Protein AF-A0A2I1FTM8-F1 (afdb_monomer)

Radius of gyration: 18.82 Å; Cα contacts (8 Å, |Δi|>4): 47; chains: 1; bounding box: 40×28×58 Å

Organism: NCBI:txid588596

Sequence (111 aa):
MKTSFINLIINLISKLKNGTNNAPRRQNAWILYRRDKSMNKEFEGLTTAIVSLKIREMWEKETWEVKELFSALSRLAEKRHIEQYGKNYRYQPVHMKKSKPNQQNKRNKRK

Secondary structure (DSSP, 8-state):
--HHHHHHHHHTT----TT--SPPPPPPHHHHHHHHHHTSGGGTT--HHHHHHHHHHHHHHS-HHHHHHHHHHHHHHHHHHHHHH-TT----------PPPPGGGGGGG--

Mean predicted aligned error: 10.74 Å

pLDDT: mean 78.74, std 20.1, range [35.22, 98.44]

InterPro domains:
  IPR036910 High mobility group box domain superfamily [G3DSA:1.10.30.10] (19-98)
  IPR036910 High mobility group box domain superfamily [SSF47095] (13-86)

Solvent-accessible surface area (backbone atoms only — not comparable to full-atom values): 7077 Å² total; per-residue (Å²): 142,73,65,66,64,57,50,51,58,51,59,67,69,66,66,60,63,90,90,48,100,62,82,75,77,75,52,48,31,68,60,53,48,48,54,60,60,60,70,40,73,91,45,63,94,54,52,72,67,59,49,51,52,54,50,50,58,49,60,71,72,48,55,69,67,59,54,48,52,32,43,53,50,19,56,51,42,41,53,53,46,32,73,74,63,38,85,83,62,73,92,78,83,82,80,74,79,81,74,77,78,71,72,72,73,66,63,75,75,78,114

Nearest PDB structures (foldseek):
  4y60-assembly1_C  TM=8.531E-01  e=1.952E-02  Mus musculus
  6yov-assembly1_L  TM=8.593E-01  e=3.773E-02  Homo sapiens
  2rtu-assembly1_A  TM=6.470E-01  e=6.469E-02  Homo sapiens
  2ly4-assembly1_A  TM=6.567E-01  e=2.418E-01  Homo sapiens
  1v63-assembly1_A  TM=6.053E-01  e=1.081E+00  Mus musculus

Foldseek 3Di:
DPPVVLVVLLVVQADDPPPDPATDDQDALLNSQLVVQCPDPVNPPPDPVVSSVVSVVVVVVDDPVSSVVSRVVSVVSVVVCCVVVNPPDDDDDDDDDDDDPDCVVVVVVPD

Structure (mmCIF, N/CA/C/O backbone):
data_AF-A0A2I1FTM8-F1
#
_entry.id   AF-A0A2I1FTM8-F1
#
loop_
_atom_site.group_PDB
_atom_site.id
_atom_site.type_symbol
_atom_site.label_atom_id
_atom_site.label_alt_id
_atom_site.label_comp_id
_atom_site.label_asym_id
_atom_site.label_entity_id
_atom_site.label_seq_id
_atom_site.pdbx_PDB_ins_code
_atom_site.Cartn_x
_atom_site.Cartn_y
_atom_site.Cartn_z
_atom_site.occupancy
_atom_site.B_iso_or_equiv
_atom_site.auth_seq_id
_atom_site.auth_comp_id
_atom_site.auth_asym_id
_atom_site.auth_atom_id
_atom_site.pdbx_PDB_model_num
ATOM 1 N N . MET A 1 1 ? -16.893 8.648 -21.402 1.00 40.50 1 MET A N 1
ATOM 2 C CA . MET A 1 1 ? -16.535 9.125 -20.042 1.00 40.50 1 MET A CA 1
ATOM 3 C C . MET A 1 1 ? -15.951 8.026 -19.126 1.00 40.50 1 MET A C 1
ATOM 5 O O . MET A 1 1 ? -16.252 8.013 -17.944 1.00 40.50 1 MET A O 1
ATOM 9 N N . LYS A 1 2 ? -15.099 7.101 -19.612 1.00 37.97 2 LYS A N 1
ATOM 10 C CA . LYS A 1 2 ? -14.506 6.023 -18.771 1.00 37.97 2 LYS A CA 1
ATOM 11 C C . LYS A 1 2 ? -12.973 6.085 -18.652 1.00 37.97 2 LYS A C 1
ATOM 13 O O . LYS A 1 2 ? -12.389 5.449 -17.785 1.00 37.97 2 LYS A O 1
ATOM 18 N N . THR A 1 3 ? -12.318 6.889 -19.484 1.00 35.22 3 THR A N 1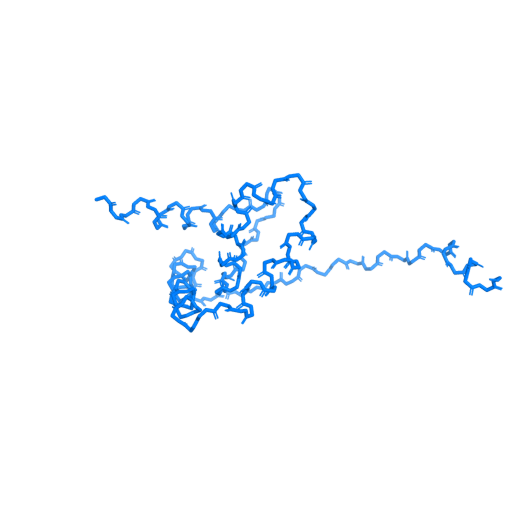
ATOM 19 C CA . THR A 1 3 ? -10.854 7.022 -19.555 1.00 35.22 3 THR A CA 1
ATOM 20 C C . THR A 1 3 ? -10.268 7.960 -18.495 1.00 35.22 3 THR A C 1
ATOM 22 O O . THR A 1 3 ? -9.128 7.769 -18.078 1.00 35.22 3 THR A O 1
ATOM 25 N N . SER A 1 4 ? -11.040 8.928 -17.992 1.00 46.78 4 SER A N 1
ATOM 26 C CA . SER A 1 4 ? -10.533 9.960 -17.073 1.00 46.78 4 SER A CA 1
ATOM 27 C C . SER A 1 4 ? -10.246 9.461 -15.649 1.00 46.78 4 SER A C 1
ATOM 29 O O . SER A 1 4 ? -9.298 9.936 -15.034 1.00 46.78 4 SER A O 1
ATOM 31 N N . PHE A 1 5 ? -10.990 8.476 -15.130 1.00 46.16 5 PHE A N 1
ATOM 32 C CA . PHE A 1 5 ? -10.789 7.958 -13.763 1.00 46.16 5 PHE A CA 1
ATOM 33 C C . PHE A 1 5 ? -9.567 7.030 -13.664 1.00 46.16 5 PHE A C 1
ATOM 35 O O . PHE A 1 5 ? -8.762 7.139 -12.742 1.00 46.16 5 PHE A O 1
ATOM 42 N N . ILE A 1 6 ? -9.361 6.179 -14.675 1.00 48.81 6 ILE A N 1
ATOM 43 C CA . ILE A 1 6 ? -8.172 5.321 -14.776 1.00 48.81 6 ILE A CA 1
ATOM 44 C C . ILE A 1 6 ? -6.917 6.191 -14.954 1.00 48.81 6 ILE A C 1
ATOM 46 O O . ILE A 1 6 ? -5.920 5.969 -14.274 1.00 48.81 6 ILE A O 1
ATOM 50 N N . ASN A 1 7 ? -6.977 7.235 -15.791 1.00 40.69 7 ASN A N 1
ATOM 51 C CA . ASN A 1 7 ? -5.865 8.176 -15.964 1.00 40.69 7 ASN A CA 1
ATOM 52 C C . ASN A 1 7 ? -5.571 9.006 -14.701 1.00 40.69 7 ASN A C 1
ATOM 54 O O . ASN A 1 7 ? -4.411 9.333 -14.459 1.00 40.69 7 ASN A O 1
ATOM 58 N N . LEU A 1 8 ? -6.574 9.306 -13.867 1.00 49.22 8 LEU A N 1
ATOM 59 C CA . LEU A 1 8 ? -6.385 9.967 -12.569 1.00 49.22 8 LEU A CA 1
ATOM 60 C C . LEU A 1 8 ? -5.647 9.056 -11.575 1.00 49.22 8 LEU A C 1
ATOM 62 O O . LEU A 1 8 ? -4.670 9.482 -10.959 1.00 49.22 8 LEU A O 1
ATOM 66 N N . ILE A 1 9 ? -6.054 7.784 -11.477 1.00 53.09 9 ILE A N 1
ATOM 67 C CA . ILE A 1 9 ? -5.361 6.775 -10.660 1.00 53.09 9 ILE A CA 1
ATOM 68 C C . ILE A 1 9 ? -3.924 6.571 -11.168 1.00 53.09 9 ILE A C 1
ATOM 70 O O . ILE A 1 9 ? -2.998 6.543 -10.360 1.00 53.09 9 ILE A O 1
ATOM 74 N N . ILE A 1 10 ? -3.714 6.512 -12.490 1.00 51.75 10 ILE A N 1
ATOM 75 C CA . ILE A 1 10 ? -2.394 6.347 -13.125 1.00 51.75 10 ILE A CA 1
ATOM 76 C C . ILE A 1 10 ? -1.480 7.563 -12.895 1.00 51.75 10 ILE A C 1
ATOM 78 O O . ILE A 1 10 ? -0.326 7.385 -12.512 1.00 51.75 10 ILE A O 1
ATOM 82 N N . ASN A 1 11 ? -1.970 8.798 -13.046 1.00 49.75 11 ASN A N 1
ATOM 83 C CA . ASN A 1 11 ? -1.169 10.009 -12.804 1.00 49.75 11 ASN A CA 1
ATOM 84 C C . ASN A 1 11 ? -0.777 10.198 -11.326 1.00 49.75 11 ASN A C 1
ATOM 86 O O . ASN A 1 11 ? 0.215 10.856 -11.016 1.00 49.75 11 ASN A O 1
ATOM 90 N N . LEU A 1 12 ? -1.507 9.582 -10.395 1.00 51.50 12 LEU A N 1
ATOM 91 C CA . LEU A 1 12 ? -1.135 9.516 -8.979 1.00 51.50 12 LEU A CA 1
ATOM 92 C C . LEU A 1 12 ? -0.061 8.451 -8.680 1.00 51.50 12 LEU A C 1
ATOM 94 O O . LEU A 1 12 ? 0.516 8.451 -7.592 1.00 51.50 12 LEU A O 1
ATOM 98 N N . ILE A 1 13 ? 0.212 7.513 -9.593 1.00 53.16 13 ILE A N 1
ATOM 99 C CA . ILE A 1 13 ? 1.249 6.471 -9.435 1.00 53.16 13 ILE A CA 1
ATOM 100 C C . ILE A 1 13 ? 2.647 7.018 -9.776 1.00 53.16 13 ILE A C 1
ATOM 102 O O . ILE A 1 13 ? 3.639 6.537 -9.229 1.00 53.16 13 ILE A O 1
ATOM 106 N N . SER A 1 14 ? 2.727 8.045 -10.625 1.00 49.94 14 SER A N 1
ATOM 107 C CA . SER A 1 14 ? 3.962 8.528 -11.256 1.00 49.94 14 SER A CA 1
ATOM 108 C C . SER A 1 14 ? 4.614 9.750 -10.599 1.00 49.94 14 SER A C 1
ATOM 110 O O . SER A 1 14 ? 5.723 10.113 -10.994 1.00 49.94 14 SER A O 1
ATOM 112 N N . LYS A 1 15 ? 3.991 10.395 -9.598 1.00 51.88 15 LYS A N 1
ATOM 113 C CA . LYS A 1 15 ? 4.623 11.545 -8.927 1.00 51.88 15 LYS A CA 1
ATOM 114 C C . LYS A 1 15 ? 5.847 11.090 -8.128 1.00 51.88 15 LYS A C 1
ATOM 116 O O . LYS A 1 15 ? 5.730 10.529 -7.037 1.00 51.88 15 LYS A O 1
ATOM 121 N N . LEU A 1 16 ? 7.022 11.365 -8.696 1.00 49.72 16 LEU A N 1
ATOM 122 C CA . LEU A 1 16 ? 8.309 11.397 -8.012 1.00 49.72 16 LEU A CA 1
ATOM 123 C C . LEU A 1 16 ? 8.119 12.126 -6.678 1.00 49.72 16 LEU A C 1
ATOM 125 O O . LEU A 1 16 ? 7.643 13.261 -6.643 1.00 49.72 16 LEU A O 1
ATOM 129 N N . LYS A 1 17 ? 8.456 11.469 -5.566 1.00 47.72 17 LYS A N 1
ATOM 130 C CA . LYS A 1 17 ? 8.553 12.156 -4.278 1.00 47.72 17 LYS A CA 1
ATOM 131 C C . LYS A 1 17 ? 9.643 13.218 -4.448 1.00 47.72 17 LYS A C 1
ATOM 133 O O . LYS A 1 17 ? 10.769 12.860 -4.791 1.00 47.72 17 LYS A O 1
ATOM 138 N N . ASN A 1 18 ? 9.282 14.489 -4.268 1.00 42.84 18 ASN A N 1
ATOM 139 C CA . ASN A 1 18 ? 10.163 15.650 -4.405 1.00 42.84 18 ASN A CA 1
ATOM 140 C C . ASN A 1 18 ? 11.571 15.339 -3.857 1.00 42.84 18 ASN A C 1
ATOM 142 O O . ASN A 1 18 ? 11.728 15.137 -2.654 1.00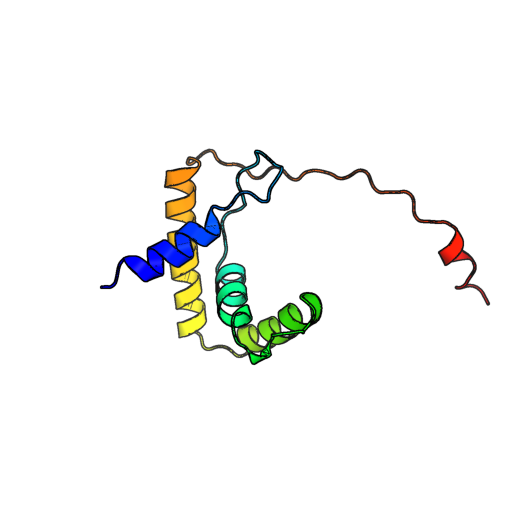 42.84 18 ASN A O 1
ATOM 146 N N . GLY A 1 19 ? 12.570 15.258 -4.746 1.00 48.81 19 GLY A N 1
ATOM 147 C CA . GLY A 1 19 ? 13.989 15.178 -4.378 1.00 48.81 19 GLY A CA 1
ATOM 148 C C . GLY A 1 19 ? 14.738 13.875 -4.684 1.00 48.81 19 GLY A C 1
ATOM 149 O O . GLY A 1 19 ? 15.947 13.844 -4.479 1.00 48.81 19 GLY A O 1
ATOM 150 N N . THR A 1 20 ? 14.102 12.814 -5.198 1.00 54.97 20 THR A N 1
ATOM 151 C CA . THR A 1 20 ? 14.841 11.622 -5.670 1.00 54.97 20 THR A CA 1
ATOM 152 C C . THR A 1 20 ? 14.532 11.319 -7.132 1.00 54.97 20 THR A C 1
ATOM 154 O O . THR A 1 20 ? 13.394 10.984 -7.447 1.00 54.97 20 THR A O 1
ATOM 157 N N . ASN A 1 21 ? 15.547 11.329 -8.003 1.00 63.28 21 ASN A N 1
ATOM 158 C CA . ASN A 1 21 ? 15.450 10.938 -9.424 1.00 63.28 21 ASN A CA 1
ATOM 159 C C . ASN A 1 21 ? 15.142 9.437 -9.642 1.00 63.28 21 ASN A C 1
ATOM 161 O O . ASN A 1 21 ? 15.232 8.932 -10.758 1.00 63.28 21 ASN A O 1
ATOM 165 N N . ASN A 1 22 ? 14.784 8.703 -8.585 1.00 71.81 22 ASN A N 1
ATOM 166 C CA . ASN A 1 22 ? 14.532 7.271 -8.639 1.00 71.81 22 ASN A CA 1
ATOM 167 C C . ASN A 1 22 ? 13.061 6.997 -8.943 1.00 71.81 22 ASN A C 1
ATOM 169 O O . ASN A 1 22 ? 12.165 7.427 -8.213 1.00 71.81 22 ASN A O 1
ATOM 173 N N . ALA A 1 23 ? 12.824 6.211 -9.991 1.00 79.75 23 ALA A N 1
ATOM 174 C CA . ALA A 1 23 ? 11.490 5.767 -10.357 1.00 79.75 23 ALA A CA 1
ATOM 175 C C . ALA A 1 23 ? 10.838 4.935 -9.225 1.00 79.75 23 ALA A C 1
ATOM 177 O O . ALA A 1 23 ? 11.475 4.025 -8.668 1.00 79.75 23 ALA A O 1
ATOM 178 N N . PRO A 1 24 ? 9.567 5.218 -8.874 1.00 83.19 24 PRO A N 1
ATOM 179 C CA . PRO A 1 24 ? 8.862 4.530 -7.800 1.00 83.19 24 PRO A CA 1
ATOM 180 C C . PRO A 1 24 ? 8.659 3.043 -8.114 1.00 83.19 24 PRO A C 1
ATOM 182 O O . PRO A 1 24 ? 8.678 2.613 -9.270 1.00 83.19 24 PRO A O 1
ATOM 185 N N . ARG A 1 25 ? 8.434 2.246 -7.061 1.00 88.38 25 ARG A N 1
ATOM 186 C CA . ARG A 1 25 ? 8.104 0.821 -7.203 1.00 88.38 25 ARG A CA 1
ATOM 187 C C . ARG A 1 25 ? 6.747 0.645 -7.888 1.00 88.38 25 ARG A C 1
ATOM 189 O O . ARG A 1 25 ? 5.819 1.425 -7.649 1.00 88.38 25 ARG A O 1
ATOM 196 N N . ARG A 1 26 ? 6.610 -0.457 -8.632 1.00 89.62 26 ARG A N 1
ATOM 197 C CA . ARG A 1 26 ? 5.313 -0.976 -9.094 1.00 89.62 26 ARG A CA 1
ATOM 198 C C . ARG A 1 26 ? 4.349 -1.098 -7.911 1.00 89.62 26 ARG A C 1
ATOM 200 O O . ARG A 1 26 ? 4.749 -1.511 -6.821 1.00 89.62 26 ARG A O 1
ATOM 207 N N . GLN A 1 27 ? 3.098 -0.701 -8.119 1.00 90.00 27 GLN A N 1
ATOM 208 C CA . GLN A 1 27 ? 2.070 -0.728 -7.080 1.00 90.00 27 GLN A CA 1
ATOM 209 C C . GLN A 1 27 ? 1.348 -2.078 -7.125 1.00 90.00 27 GLN A C 1
ATOM 211 O O . GLN A 1 27 ? 0.821 -2.457 -8.167 1.00 90.00 27 GLN A O 1
ATOM 216 N N . ASN A 1 28 ? 1.326 -2.799 -6.003 1.00 95.50 28 ASN A N 1
ATOM 217 C CA . ASN A 1 28 ? 0.559 -4.039 -5.880 1.00 95.50 28 ASN A CA 1
ATOM 218 C C . ASN A 1 28 ? -0.907 -3.755 -5.492 1.00 95.50 28 ASN A C 1
ATOM 220 O O . ASN A 1 28 ? -1.266 -2.620 -5.169 1.00 95.50 28 ASN A O 1
ATOM 224 N N . ALA A 1 29 ? -1.739 -4.800 -5.492 1.00 96.25 29 ALA A N 1
ATOM 225 C CA . ALA A 1 29 ? -3.172 -4.708 -5.198 1.00 96.25 29 ALA A CA 1
ATOM 226 C C . ALA A 1 29 ? -3.469 -4.025 -3.853 1.00 96.25 29 ALA A C 1
ATOM 228 O O . ALA A 1 29 ? -4.277 -3.102 -3.789 1.00 96.25 29 ALA A O 1
ATOM 229 N N . TRP A 1 30 ? -2.754 -4.417 -2.794 1.00 97.00 30 TRP A N 1
ATOM 230 C CA . TRP A 1 30 ? -2.928 -3.852 -1.455 1.00 97.00 30 TRP A CA 1
ATOM 231 C C . TRP A 1 30 ? -2.639 -2.347 -1.404 1.00 97.00 30 TRP A C 1
ATOM 233 O O . TRP A 1 30 ? -3.392 -1.591 -0.796 1.00 97.00 30 TRP A O 1
ATOM 243 N N . ILE A 1 31 ? -1.568 -1.882 -2.052 1.00 94.56 31 ILE A N 1
ATOM 244 C CA . ILE A 1 31 ? -1.233 -0.453 -2.064 1.00 94.56 31 ILE A CA 1
ATOM 245 C C . ILE A 1 31 ? -2.300 0.360 -2.805 1.00 94.56 31 ILE A C 1
ATOM 247 O O . ILE A 1 31 ? -2.638 1.460 -2.361 1.00 94.56 31 ILE A O 1
ATOM 251 N N . LEU A 1 32 ? -2.846 -0.183 -3.897 1.00 93.81 32 LEU A N 1
ATOM 252 C CA . LEU A 1 32 ? -3.943 0.443 -4.634 1.00 93.81 32 LEU A CA 1
ATOM 253 C C . LEU A 1 32 ? -5.215 0.513 -3.778 1.00 93.81 32 LEU A C 1
ATOM 255 O O . LEU A 1 32 ? -5.781 1.594 -3.634 1.00 93.81 32 LEU A O 1
ATOM 259 N N . TYR A 1 33 ? -5.594 -0.595 -3.138 1.00 95.19 33 TYR A N 1
ATOM 260 C CA . TYR A 1 33 ? -6.733 -0.656 -2.221 1.00 95.19 33 TYR A CA 1
ATOM 261 C C . TYR A 1 33 ? -6.583 0.324 -1.057 1.00 95.19 33 TYR A C 1
ATOM 263 O O . TYR A 1 33 ? -7.479 1.114 -0.774 1.00 95.19 33 TYR A O 1
ATOM 271 N N . ARG A 1 34 ? -5.418 0.338 -0.401 1.00 95.25 34 ARG A N 1
ATOM 272 C CA . ARG A 1 34 ? -5.169 1.241 0.724 1.00 95.25 34 ARG A CA 1
ATOM 273 C C . ARG A 1 34 ? -5.277 2.699 0.313 1.00 95.25 34 ARG A C 1
ATOM 275 O O . ARG A 1 34 ? -5.810 3.491 1.082 1.00 95.25 34 ARG A O 1
ATOM 282 N N . ARG A 1 35 ? -4.759 3.057 -0.865 1.00 90.56 35 ARG A N 1
ATOM 283 C CA . ARG A 1 35 ? -4.861 4.423 -1.384 1.00 90.56 35 ARG A CA 1
ATOM 284 C C . ARG A 1 35 ? -6.322 4.809 -1.594 1.00 90.56 35 ARG A C 1
ATOM 286 O O . ARG A 1 35 ? -6.705 5.858 -1.094 1.00 90.56 35 ARG A O 1
ATOM 293 N N . ASP A 1 36 ? -7.100 3.953 -2.2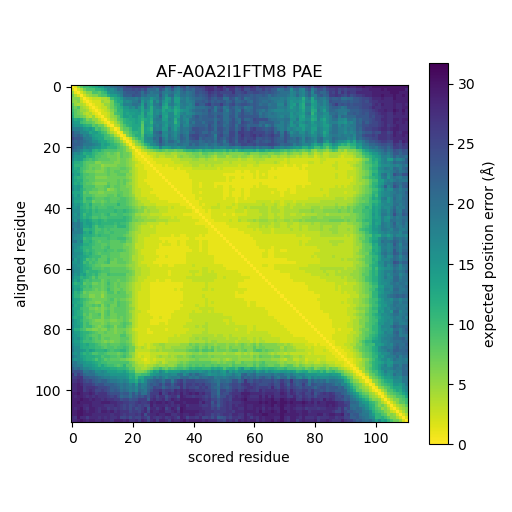53 1.00 92.88 36 ASP A N 1
ATOM 294 C CA . ASP A 1 36 ? -8.537 4.142 -2.481 1.00 92.88 36 ASP A CA 1
ATOM 295 C C . ASP A 1 36 ? -9.295 4.355 -1.161 1.00 92.88 36 ASP A C 1
ATOM 297 O O . ASP A 1 36 ? -9.884 5.413 -0.945 1.00 92.88 36 ASP A O 1
ATOM 301 N N . LYS A 1 37 ? -9.170 3.418 -0.213 1.00 92.12 37 LYS A N 1
ATOM 302 C CA . LYS A 1 37 ? -9.876 3.497 1.075 1.00 92.12 37 LYS A CA 1
ATOM 303 C C . LYS A 1 37 ? -9.440 4.677 1.936 1.00 92.12 37 LYS A C 1
ATOM 305 O O . LYS A 1 37 ? -10.278 5.295 2.579 1.00 92.12 37 LYS A O 1
ATOM 310 N N . SER A 1 38 ? -8.155 5.038 1.926 1.00 91.06 38 SER A N 1
ATOM 311 C CA . SER A 1 38 ? -7.650 6.152 2.742 1.00 91.06 38 SER A CA 1
ATOM 312 C C . SER A 1 38 ? -8.175 7.531 2.329 1.00 91.06 38 SER A C 1
ATOM 314 O O . SER A 1 38 ? -7.990 8.479 3.083 1.00 91.06 38 SER A O 1
ATOM 316 N N . MET A 1 39 ? -8.819 7.652 1.161 1.00 88.56 39 MET A N 1
ATOM 317 C CA . MET A 1 39 ? -9.472 8.892 0.722 1.00 88.56 39 MET A CA 1
ATOM 318 C C . MET A 1 39 ? -10.837 9.116 1.389 1.00 88.56 39 MET A C 1
ATOM 320 O O . MET A 1 39 ? -11.425 10.184 1.221 1.00 88.56 39 MET A O 1
ATOM 324 N N . ASN A 1 40 ? -11.364 8.125 2.115 1.00 89.44 40 ASN A N 1
ATOM 325 C CA . ASN A 1 40 ? -12.623 8.270 2.830 1.00 89.44 40 ASN A CA 1
ATOM 326 C C . ASN A 1 40 ? -12.475 9.259 4.003 1.00 89.44 40 ASN A C 1
ATOM 328 O O . ASN A 1 40 ? -11.492 9.219 4.745 1.00 89.44 40 ASN A O 1
ATOM 332 N N . LYS A 1 41 ? -13.485 10.117 4.197 1.00 91.62 41 LYS A N 1
ATOM 333 C CA . LYS A 1 41 ? -13.532 11.132 5.263 1.00 91.62 41 LYS A CA 1
ATOM 334 C C . LYS A 1 41 ? -13.432 10.534 6.668 1.00 91.62 41 LYS A C 1
ATOM 336 O O . LYS A 1 41 ? -12.961 11.201 7.577 1.00 91.62 41 LYS A O 1
ATOM 341 N N . GLU A 1 42 ? -13.805 9.265 6.846 1.00 93.00 42 GLU A N 1
ATOM 342 C CA . GLU A 1 42 ? -13.653 8.547 8.125 1.00 93.00 42 GLU A CA 1
ATOM 343 C C . GLU A 1 42 ? -12.194 8.457 8.623 1.00 93.00 42 GLU A C 1
ATOM 345 O O . GLU A 1 42 ? -11.948 8.194 9.802 1.00 93.00 42 GLU A O 1
ATOM 350 N N . PHE A 1 43 ? -11.223 8.654 7.725 1.00 92.00 43 PHE A N 1
ATOM 351 C CA . PHE A 1 43 ? -9.794 8.625 8.029 1.00 92.00 43 PHE A CA 1
ATOM 352 C C . PHE A 1 43 ? -9.167 10.019 8.148 1.00 92.00 43 PHE A C 1
ATOM 35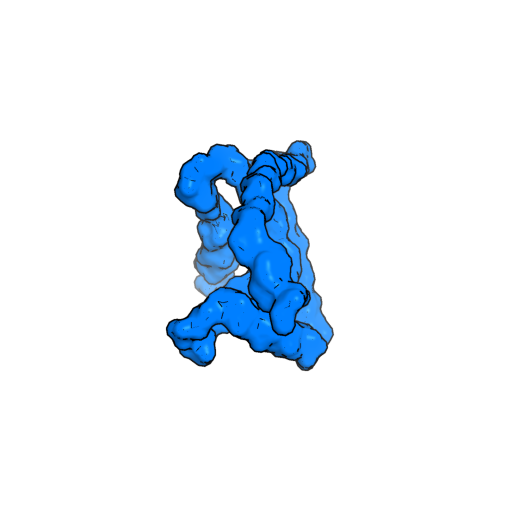4 O O . PHE A 1 43 ? -7.968 10.124 8.421 1.00 92.00 43 PHE A O 1
ATOM 361 N N . GLU A 1 44 ? -9.946 11.084 7.959 1.00 92.38 44 GLU A N 1
ATOM 362 C CA . GLU A 1 44 ? -9.468 12.458 8.072 1.00 92.38 44 GLU A CA 1
ATOM 363 C C . GLU A 1 44 ? -9.021 12.762 9.513 1.00 92.38 44 GLU A C 1
ATOM 365 O O . GLU A 1 44 ? -9.642 12.342 10.487 1.00 92.38 44 GLU A O 1
ATOM 370 N N . GLY A 1 45 ? -7.877 13.434 9.662 1.00 93.56 45 GLY A N 1
ATOM 371 C CA . GLY A 1 45 ? -7.280 13.733 10.970 1.00 93.56 45 GLY A CA 1
ATOM 372 C C . GLY A 1 45 ? -6.624 12.543 11.688 1.00 93.56 45 GLY A C 1
ATOM 373 O O . GLY A 1 45 ? -5.925 12.747 12.681 1.00 93.56 45 GLY A O 1
ATOM 374 N N . LEU A 1 46 ? -6.773 11.308 11.195 1.00 94.75 46 LEU A N 1
ATOM 375 C CA . LEU A 1 46 ? -6.109 10.140 11.775 1.00 94.75 46 LEU A CA 1
ATOM 376 C C . LEU A 1 46 ? -4.656 10.015 11.306 1.00 94.75 46 LEU A C 1
ATOM 378 O O . LEU A 1 46 ? -4.285 10.360 10.183 1.00 94.75 46 LEU A O 1
ATOM 382 N N . THR A 1 47 ? -3.809 9.442 12.164 1.00 95.44 47 THR A N 1
ATOM 383 C CA . THR A 1 47 ? -2.422 9.158 11.787 1.00 95.44 47 THR A CA 1
ATOM 384 C C . THR A 1 47 ? -2.356 8.053 10.734 1.00 95.44 47 THR A C 1
ATOM 386 O O . THR A 1 47 ? -3.129 7.093 10.745 1.00 95.44 47 THR A O 1
ATOM 389 N N . THR A 1 48 ? -1.364 8.128 9.844 1.00 91.00 48 THR A N 1
ATOM 390 C CA . THR A 1 48 ? -1.171 7.137 8.771 1.00 91.00 48 THR A CA 1
ATOM 391 C C . THR A 1 48 ? -0.991 5.709 9.292 1.00 91.00 48 THR A C 1
ATOM 393 O O . THR A 1 48 ? -1.355 4.758 8.594 1.00 91.00 48 THR A O 1
ATOM 396 N N . ALA A 1 49 ? -0.458 5.545 10.507 1.00 94.69 49 ALA A N 1
ATOM 397 C CA . ALA A 1 49 ? -0.332 4.256 11.179 1.00 94.69 49 ALA A CA 1
ATOM 398 C C . ALA A 1 49 ? -1.709 3.664 11.518 1.00 94.69 49 ALA A C 1
ATOM 400 O O . ALA A 1 49 ? -1.996 2.536 11.120 1.00 94.69 49 ALA A O 1
ATOM 401 N N . ILE A 1 50 ? -2.582 4.448 12.161 1.00 96.50 50 ILE A N 1
ATOM 402 C CA . ILE A 1 50 ? -3.944 4.029 12.525 1.00 96.50 50 ILE A CA 1
ATOM 403 C C . ILE A 1 50 ? -4.763 3.720 11.270 1.00 96.50 50 ILE A C 1
ATOM 405 O O . ILE A 1 50 ? -5.398 2.671 11.191 1.00 96.50 50 ILE A O 1
ATOM 409 N N . VAL A 1 51 ? -4.692 4.591 10.259 1.00 95.00 51 VAL A N 1
ATOM 410 C CA . VAL A 1 51 ? -5.368 4.380 8.970 1.00 95.00 51 VAL A CA 1
ATOM 411 C C . VAL A 1 51 ? -4.931 3.058 8.334 1.00 95.00 51 VAL A C 1
ATOM 413 O O . VAL A 1 51 ? -5.759 2.287 7.863 1.00 95.00 51 VAL A O 1
ATOM 416 N N . SER A 1 52 ? -3.631 2.747 8.362 1.00 94.12 52 SER A N 1
ATOM 417 C CA . SER A 1 52 ? -3.119 1.504 7.768 1.00 94.12 52 SER A CA 1
ATOM 418 C C . SER A 1 52 ? -3.589 0.254 8.510 1.00 94.12 52 SER A C 1
ATOM 420 O O . SER A 1 52 ? -3.856 -0.750 7.857 1.00 94.12 52 SER A O 1
ATOM 422 N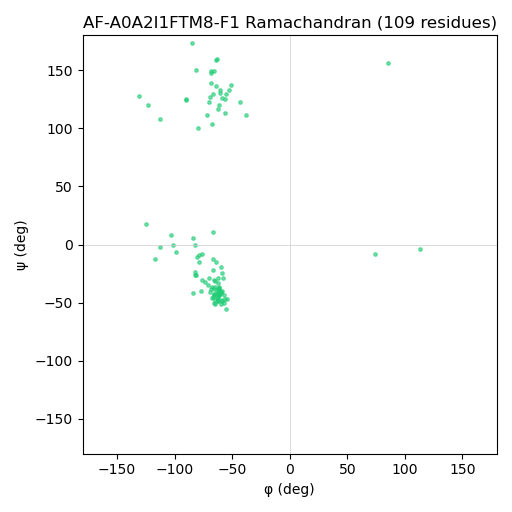 N . LEU A 1 53 ? -3.698 0.314 9.841 1.00 97.75 53 LEU A N 1
ATOM 423 C CA . LEU A 1 53 ? -4.223 -0.788 10.649 1.00 97.75 53 LEU A CA 1
ATOM 424 C C . LEU A 1 53 ? -5.700 -1.044 10.336 1.00 97.75 53 LEU A C 1
ATOM 426 O O . LEU A 1 53 ? -6.051 -2.160 9.967 1.00 97.75 53 LEU A O 1
ATOM 430 N N . LYS A 1 54 ? -6.539 -0.002 10.367 1.00 97.88 54 LYS A N 1
ATOM 431 C CA . LYS A 1 54 ? -7.975 -0.125 10.065 1.00 97.88 54 LYS A CA 1
ATOM 432 C C . LYS A 1 54 ? -8.228 -0.669 8.659 1.00 97.88 54 LYS A C 1
ATOM 434 O O . LYS A 1 54 ? -8.973 -1.624 8.479 1.00 97.88 54 LYS A O 1
ATOM 439 N N . ILE A 1 55 ? -7.557 -0.114 7.649 1.00 97.19 55 ILE A N 1
ATOM 440 C CA . ILE A 1 55 ? -7.728 -0.571 6.263 1.00 97.19 55 ILE A CA 1
ATOM 441 C C . ILE A 1 55 ? -7.237 -2.019 6.091 1.00 97.19 55 ILE A C 1
ATOM 443 O O . ILE A 1 55 ? -7.784 -2.755 5.270 1.00 97.19 55 ILE A O 1
ATOM 447 N N . ARG A 1 56 ? -6.221 -2.454 6.854 1.00 98.06 56 ARG A N 1
ATOM 448 C CA . ARG A 1 56 ? -5.742 -3.846 6.811 1.00 98.06 56 ARG A CA 1
ATOM 449 C C . ARG A 1 56 ? -6.846 -4.798 7.266 1.00 98.06 56 ARG A C 1
ATOM 451 O O . ARG A 1 56 ? -7.102 -5.778 6.576 1.00 98.06 56 ARG A O 1
ATOM 458 N N . GLU A 1 57 ? -7.522 -4.477 8.365 1.00 98.25 57 GLU A N 1
ATOM 459 C CA . GLU A 1 57 ? -8.667 -5.254 8.858 1.00 98.25 57 GLU A CA 1
ATOM 460 C C . GLU A 1 57 ? -9.817 -5.283 7.841 1.00 98.25 57 GLU A C 1
ATOM 462 O O . GLU A 1 57 ? -10.446 -6.323 7.648 1.00 98.25 57 GLU A O 1
ATOM 467 N N . MET A 1 58 ? -10.070 -4.165 7.149 1.00 97.56 58 MET A N 1
ATOM 468 C CA . MET A 1 58 ? -11.064 -4.120 6.070 1.00 97.56 58 MET A CA 1
ATOM 469 C C . MET A 1 58 ? -10.686 -5.062 4.923 1.00 97.56 58 MET A C 1
ATOM 471 O O . MET A 1 58 ? -11.519 -5.839 4.477 1.00 97.56 58 MET A O 1
ATOM 475 N N . TRP A 1 59 ? -9.430 -5.031 4.466 1.00 98.12 59 TRP A N 1
ATOM 476 C CA . TRP A 1 59 ? -8.957 -5.902 3.385 1.00 98.12 59 TRP A CA 1
ATOM 477 C C . TRP A 1 59 ? -9.055 -7.384 3.730 1.00 98.12 59 TRP A C 1
ATOM 479 O O . TRP A 1 59 ? -9.391 -8.192 2.870 1.00 98.12 59 TRP A O 1
ATOM 489 N N . GLU A 1 60 ? -8.790 -7.766 4.978 1.00 98.06 60 GLU A N 1
ATOM 490 C CA . GLU A 1 60 ? -8.933 -9.160 5.407 1.00 98.06 60 GLU A CA 1
ATOM 491 C C . GLU A 1 60 ? -10.384 -9.642 5.259 1.00 98.06 60 GLU A C 1
ATOM 493 O O . GLU A 1 60 ? -10.602 -10.723 4.708 1.00 98.06 60 GLU A O 1
ATOM 498 N N . LYS A 1 61 ? -11.356 -8.801 5.634 1.00 98.38 61 LYS A N 1
ATOM 499 C CA . LYS A 1 61 ? -12.804 -9.082 5.579 1.00 98.38 61 LYS A CA 1
ATOM 500 C C . LYS A 1 61 ? -13.438 -8.896 4.198 1.00 98.38 61 LYS A C 1
ATOM 502 O O . LYS A 1 61 ? -14.588 -9.271 3.999 1.00 98.38 61 LYS A O 1
ATOM 507 N N . GLU A 1 62 ? -12.707 -8.303 3.266 1.00 98.12 62 GLU A N 1
ATOM 508 C CA . GLU A 1 62 ? -13.199 -7.982 1.934 1.00 98.12 62 GLU A CA 1
ATOM 509 C C . GLU A 1 62 ? -13.458 -9.244 1.094 1.00 98.12 62 GLU A C 1
ATOM 511 O O . GLU A 1 62 ? -12.765 -10.265 1.228 1.00 98.12 62 GLU A O 1
ATOM 516 N N . THR A 1 63 ? -14.442 -9.144 0.202 1.00 98.44 63 THR A N 1
ATOM 517 C CA . THR A 1 63 ? -14.855 -10.223 -0.706 1.00 98.44 63 THR A CA 1
ATOM 518 C C . THR A 1 63 ? -13.750 -10.622 -1.690 1.00 98.44 63 THR A C 1
ATOM 520 O O . THR A 1 63 ? -12.805 -9.870 -1.959 1.00 98.44 63 THR A O 1
ATOM 523 N N . TRP A 1 64 ? -13.862 -11.832 -2.242 1.00 97.88 64 TRP A N 1
ATOM 524 C CA . TRP A 1 64 ? -12.944 -12.322 -3.273 1.00 97.88 64 TRP A CA 1
ATOM 525 C C . TRP A 1 64 ? -12.967 -11.417 -4.513 1.00 97.88 64 TRP A C 1
ATOM 527 O O . TRP A 1 64 ? -11.915 -11.077 -5.048 1.00 97.88 64 TRP A O 1
ATOM 537 N N . GLU A 1 65 ? -14.149 -10.970 -4.926 1.00 98.12 65 GLU A N 1
ATOM 538 C CA . GLU A 1 65 ? -14.384 -10.169 -6.124 1.00 98.12 65 GLU A CA 1
ATOM 539 C C . GLU A 1 65 ? -13.652 -8.830 -6.050 1.00 98.12 65 GLU A C 1
ATOM 541 O O . GLU A 1 65 ? -12.998 -8.411 -7.007 1.00 98.12 65 GLU A O 1
ATOM 546 N N . VAL A 1 66 ? -13.707 -8.166 -4.895 1.00 97.19 66 VAL A N 1
ATOM 547 C CA . VAL A 1 66 ? -12.987 -6.907 -4.688 1.00 97.19 66 VAL A CA 1
ATOM 548 C C . VAL A 1 66 ? -11.479 -7.156 -4.646 1.00 97.19 66 VAL A C 1
ATOM 550 O O . VAL A 1 66 ? -10.715 -6.405 -5.258 1.00 97.19 66 VAL A O 1
ATOM 553 N N . LYS A 1 67 ? -11.018 -8.231 -3.997 1.00 97.75 67 LYS A N 1
ATOM 554 C CA . LYS A 1 67 ? -9.594 -8.600 -4.018 1.00 97.75 67 LYS A CA 1
ATOM 555 C C . LYS A 1 67 ? -9.102 -8.866 -5.445 1.00 97.75 67 LYS A C 1
ATOM 557 O O . LYS A 1 67 ? -8.021 -8.388 -5.803 1.00 97.75 67 LYS A O 1
ATOM 562 N N . GLU A 1 68 ? -9.899 -9.536 -6.278 1.00 98.19 68 GLU A N 1
ATOM 563 C CA . GLU A 1 68 ? -9.563 -9.793 -7.682 1.00 98.19 68 GLU A CA 1
ATOM 564 C C . GLU A 1 68 ? -9.628 -8.523 -8.540 1.00 98.19 68 GLU A C 1
ATOM 566 O O . GLU A 1 68 ? -8.767 -8.321 -9.396 1.00 98.19 68 GLU A O 1
ATOM 571 N N . LEU A 1 69 ? -10.548 -7.593 -8.263 1.00 96.12 69 LEU A N 1
ATOM 572 C CA . LEU A 1 69 ? -10.554 -6.273 -8.900 1.00 96.12 69 LEU A CA 1
ATOM 573 C C . LEU A 1 69 ? -9.221 -5.541 -8.676 1.00 96.12 69 LEU A C 1
ATOM 575 O O . LEU A 1 69 ? -8.590 -5.083 -9.631 1.00 96.12 69 LEU A O 1
ATOM 579 N N . PHE A 1 70 ? -8.748 -5.455 -7.431 1.00 95.69 70 PHE A N 1
ATOM 580 C CA . PHE A 1 70 ? -7.472 -4.796 -7.129 1.00 95.69 70 PHE A CA 1
ATOM 581 C C . PHE A 1 70 ? -6.258 -5.592 -7.628 1.00 95.69 70 PHE A C 1
ATOM 583 O O . PHE A 1 70 ? -5.243 -4.993 -7.999 1.00 95.69 70 PHE A O 1
ATOM 590 N N . SER A 1 71 ? -6.365 -6.920 -7.713 1.00 97.19 71 SER A N 1
ATOM 591 C CA . SER A 1 71 ? -5.397 -7.781 -8.404 1.00 97.19 71 SER A CA 1
ATOM 592 C C . SER A 1 71 ? -5.291 -7.406 -9.886 1.00 97.19 71 SER A C 1
ATOM 594 O O . SER A 1 71 ? -4.197 -7.088 -10.362 1.00 97.19 71 SER A O 1
ATOM 596 N N . ALA A 1 72 ? -6.413 -7.306 -10.602 1.00 96.75 72 ALA A N 1
ATOM 597 C CA . ALA A 1 72 ? -6.447 -6.884 -12.001 1.00 96.75 72 ALA A CA 1
ATOM 598 C C . ALA A 1 72 ? -5.898 -5.460 -12.194 1.00 96.75 72 ALA A C 1
ATOM 600 O O . ALA A 1 72 ? -5.096 -5.221 -13.102 1.00 96.75 72 ALA A O 1
ATOM 601 N N . LEU A 1 73 ? -6.239 -4.527 -11.297 1.00 92.38 73 LEU A N 1
ATOM 602 C CA . LEU A 1 73 ? -5.672 -3.176 -11.304 1.00 92.38 73 LEU A CA 1
ATOM 603 C C . LEU A 1 73 ? -4.152 -3.186 -11.095 1.00 92.38 73 LEU A C 1
ATOM 605 O O . LEU A 1 73 ? -3.448 -2.399 -11.725 1.00 92.38 73 LEU A O 1
ATOM 609 N N . SER A 1 74 ? -3.626 -4.092 -10.267 1.00 94.50 74 SER A N 1
ATOM 610 C CA . SER A 1 74 ? -2.179 -4.219 -10.067 1.00 94.50 74 SER A CA 1
ATOM 611 C C . SER A 1 74 ? -1.451 -4.741 -11.309 1.00 94.50 74 SER A C 1
ATOM 613 O O . SER A 1 74 ? -0.400 -4.206 -11.660 1.00 94.50 74 SER A O 1
ATOM 615 N N . ARG A 1 75 ? -2.050 -5.691 -12.045 1.00 95.94 75 ARG A N 1
ATOM 616 C CA . ARG A 1 75 ? -1.539 -6.164 -13.346 1.00 95.94 75 ARG A CA 1
ATOM 617 C C . ARG A 1 75 ? -1.513 -5.024 -14.371 1.00 95.94 75 ARG A C 1
ATOM 619 O O . ARG A 1 75 ? -0.535 -4.854 -15.099 1.00 95.94 75 ARG A O 1
ATOM 626 N N . LEU A 1 76 ? -2.559 -4.192 -14.397 1.00 93.19 76 LEU A N 1
ATOM 627 C CA . LEU A 1 76 ? -2.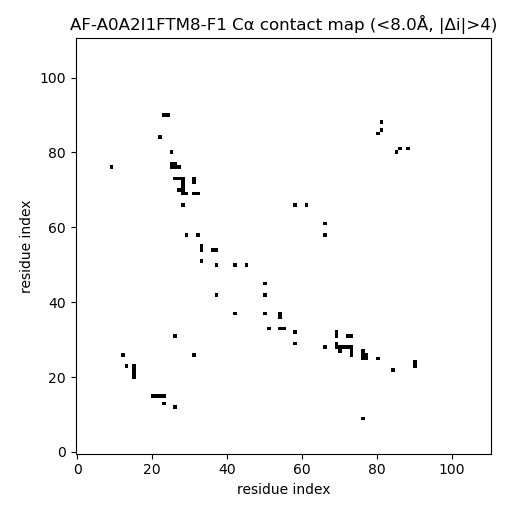613 -3.013 -15.267 1.00 93.19 76 LEU A CA 1
ATOM 628 C C . LEU A 1 76 ? -1.556 -1.968 -14.878 1.00 93.19 76 LEU A C 1
ATOM 630 O O . LEU A 1 76 ? -0.880 -1.421 -15.750 1.00 93.19 76 LEU A O 1
ATOM 634 N N . ALA A 1 77 ? -1.387 -1.712 -13.579 1.00 87.56 77 ALA A N 1
ATOM 635 C CA . ALA A 1 77 ? -0.368 -0.803 -13.066 1.00 87.56 77 ALA A CA 1
ATOM 636 C C . ALA A 1 77 ? 1.051 -1.291 -13.399 1.00 87.56 77 ALA A C 1
ATOM 638 O O . ALA A 1 77 ? 1.907 -0.480 -13.749 1.00 87.56 77 ALA A O 1
ATOM 639 N N . GLU A 1 78 ? 1.303 -2.600 -13.346 1.00 90.56 78 GLU A N 1
ATOM 640 C CA . GLU A 1 78 ? 2.565 -3.195 -13.786 1.00 90.56 78 GLU A CA 1
ATOM 641 C C . GLU A 1 78 ? 2.811 -2.974 -15.279 1.00 90.56 78 GLU A C 1
ATOM 643 O O . GLU A 1 78 ? 3.886 -2.497 -15.645 1.00 90.56 78 GLU A O 1
ATOM 648 N N . LYS A 1 79 ? 1.819 -3.249 -16.135 1.00 91.94 79 LYS A N 1
ATOM 649 C CA . LYS A 1 79 ? 1.941 -3.015 -17.580 1.00 91.94 79 LYS A CA 1
ATOM 650 C C . LYS A 1 79 ? 2.297 -1.555 -17.879 1.00 91.94 79 LYS A C 1
ATOM 652 O O . LYS A 1 79 ? 3.250 -1.294 -18.606 1.00 91.94 79 LYS A O 1
ATOM 657 N N . ARG A 1 80 ? 1.596 -0.609 -17.248 1.00 87.06 80 ARG A N 1
ATOM 658 C CA . ARG A 1 80 ? 1.877 0.833 -17.367 1.00 87.06 80 ARG A CA 1
ATOM 659 C C . ARG A 1 80 ? 3.267 1.210 -16.861 1.00 87.06 80 ARG A C 1
ATOM 661 O O . ARG A 1 80 ? 3.952 2.014 -17.482 1.00 87.06 80 ARG A O 1
ATOM 668 N N . HIS A 1 81 ? 3.701 0.631 -15.745 1.00 88.44 81 HIS A N 1
ATOM 669 C CA . HIS A 1 81 ? 5.037 0.872 -15.198 1.00 88.44 81 HIS A CA 1
ATOM 670 C C . HIS A 1 81 ? 6.134 0.384 -16.152 1.00 88.44 81 HIS A C 1
ATOM 672 O O . HIS A 1 81 ? 7.121 1.085 -16.348 1.00 88.44 81 HIS A O 1
ATOM 678 N N . ILE A 1 82 ? 5.935 -0.770 -16.795 1.00 90.38 82 ILE A N 1
ATOM 679 C CA . ILE A 1 82 ? 6.842 -1.297 -17.824 1.00 90.38 82 ILE A CA 1
ATOM 680 C C . ILE A 1 82 ? 6.858 -0.393 -19.063 1.00 90.38 82 ILE A C 1
ATOM 682 O O . ILE A 1 82 ? 7.939 -0.121 -19.577 1.00 90.38 82 ILE A O 1
ATOM 686 N N . GLU A 1 83 ? 5.700 0.097 -19.520 1.00 89.06 83 GLU A N 1
ATOM 687 C CA . GLU A 1 83 ? 5.606 1.073 -20.621 1.00 89.06 83 GLU A CA 1
ATOM 688 C C . GLU A 1 83 ? 6.385 2.361 -20.300 1.00 89.06 83 GLU A C 1
ATOM 690 O O . GLU A 1 83 ? 7.059 2.907 -21.168 1.00 89.06 83 GLU A O 1
ATOM 695 N N . GLN A 1 84 ? 6.324 2.830 -19.050 1.00 86.06 84 GLN A N 1
ATOM 696 C CA . GLN A 1 84 ? 6.918 4.101 -18.636 1.00 86.06 84 GLN A CA 1
ATOM 697 C C . GLN A 1 84 ? 8.413 4.016 -18.287 1.00 86.06 84 GLN A C 1
ATOM 699 O O . GLN A 1 84 ? 9.170 4.926 -18.616 1.00 86.06 84 GLN A O 1
ATOM 704 N N . TYR A 1 85 ? 8.842 2.967 -17.582 1.00 86.38 85 TYR A N 1
ATOM 705 C CA . TYR A 1 85 ? 10.201 2.843 -17.032 1.00 86.38 85 TYR A CA 1
ATOM 706 C C . TYR A 1 85 ? 11.028 1.726 -17.684 1.00 86.38 85 TYR A C 1
ATOM 708 O O . TYR A 1 85 ? 12.198 1.543 -17.347 1.00 86.38 85 TYR A O 1
ATOM 716 N N . GLY A 1 86 ? 10.433 0.978 -18.614 1.00 88.50 86 GLY A N 1
ATOM 717 C CA . GLY A 1 86 ? 11.068 -0.117 -19.332 1.00 88.50 86 GLY A CA 1
ATOM 718 C C . GLY A 1 86 ? 11.014 -1.460 -18.597 1.00 88.50 86 GLY A C 1
ATOM 719 O O . GLY A 1 86 ? 10.938 -1.557 -17.368 1.00 88.50 86 GLY A O 1
ATOM 720 N N . LYS A 1 87 ? 11.114 -2.544 -19.376 1.00 91.56 87 LYS A N 1
ATOM 721 C CA . LYS A 1 87 ? 11.124 -3.929 -18.867 1.00 91.56 87 LYS A CA 1
ATOM 722 C C . LYS A 1 87 ? 12.316 -4.214 -17.944 1.00 91.56 87 LYS A C 1
ATOM 724 O O . LYS A 1 87 ? 12.193 -5.018 -17.025 1.00 91.56 87 LYS A O 1
ATOM 729 N N . ASN A 1 88 ? 13.427 -3.506 -18.153 1.00 91.38 88 ASN A N 1
ATOM 730 C CA . ASN A 1 88 ? 14.672 -3.660 -17.398 1.00 91.38 88 ASN A CA 1
ATOM 731 C C . ASN A 1 88 ? 14.690 -2.866 -16.079 1.00 91.38 88 ASN A C 1
ATOM 733 O O . ASN A 1 88 ? 15.720 -2.824 -15.406 1.00 91.38 88 ASN A O 1
ATOM 737 N N . TYR A 1 89 ? 13.576 -2.231 -15.690 1.00 89.19 89 TYR A N 1
ATOM 738 C CA . TYR A 1 89 ? 13.475 -1.563 -14.396 1.00 89.19 89 TYR A CA 1
ATOM 739 C C . TYR A 1 89 ? 13.795 -2.526 -13.247 1.00 89.19 89 TYR A C 1
ATOM 741 O O . TYR A 1 89 ? 13.175 -3.584 -13.105 1.00 89.19 89 TYR A O 1
ATOM 749 N N . ARG A 1 90 ? 14.696 -2.101 -12.358 1.00 88.00 90 ARG A N 1
ATOM 750 C CA . ARG A 1 90 ? 15.008 -2.796 -11.110 1.00 88.00 90 ARG A CA 1
ATOM 751 C C . ARG A 1 90 ? 14.978 -1.812 -9.954 1.00 88.00 90 ARG A C 1
ATOM 753 O O . ARG A 1 90 ? 15.654 -0.788 -9.977 1.00 88.00 90 ARG A O 1
ATOM 760 N N . TYR A 1 91 ? 14.216 -2.146 -8.917 1.00 87.62 91 TYR A N 1
ATOM 761 C CA . TYR A 1 91 ? 14.190 -1.346 -7.701 1.00 87.62 91 TYR A CA 1
ATOM 762 C C . TYR A 1 91 ? 15.542 -1.409 -6.974 1.00 87.62 91 TYR A C 1
ATOM 764 O O . TYR A 1 91 ? 16.052 -2.495 -6.697 1.00 87.62 91 TYR A O 1
ATOM 772 N N . GLN A 1 92 ? 16.080 -0.239 -6.624 1.00 84.75 92 GLN A N 1
ATOM 773 C CA . GLN A 1 92 ? 17.323 -0.096 -5.870 1.00 84.75 92 GLN A CA 1
ATOM 774 C C . GLN A 1 92 ? 17.022 0.486 -4.476 1.00 84.75 92 GLN A C 1
ATOM 776 O O . GLN A 1 92 ? 16.651 1.658 -4.365 1.00 84.75 92 GLN A O 1
ATOM 781 N N . PRO A 1 93 ? 17.122 -0.309 -3.394 1.00 82.56 93 PRO A N 1
ATOM 782 C CA . PRO A 1 93 ? 16.919 0.193 -2.041 1.00 82.56 93 PRO A CA 1
ATOM 783 C C . PRO A 1 93 ? 18.068 1.108 -1.615 1.00 82.56 93 PRO A C 1
ATOM 785 O O . PRO A 1 93 ? 19.223 0.685 -1.540 1.00 82.56 93 PRO A O 1
ATOM 788 N N . VAL A 1 94 ? 17.738 2.345 -1.247 1.00 79.69 94 VAL A N 1
ATOM 789 C CA . VAL A 1 94 ? 18.692 3.246 -0.596 1.00 79.69 94 VAL A CA 1
ATOM 790 C C . VAL A 1 94 ? 18.933 2.741 0.826 1.00 79.69 94 VAL A C 1
ATOM 792 O O . VAL A 1 94 ? 18.036 2.772 1.668 1.00 79.69 94 VAL A O 1
ATOM 795 N N . HIS A 1 95 ? 20.142 2.254 1.098 1.00 72.12 95 HIS A N 1
ATOM 796 C CA . HIS A 1 95 ? 20.545 1.854 2.442 1.00 72.12 95 HIS A CA 1
ATOM 797 C C . HIS A 1 95 ? 20.915 3.104 3.238 1.00 72.12 95 HIS A C 1
ATOM 799 O O . HIS A 1 95 ? 22.009 3.648 3.097 1.00 72.12 95 HIS A O 1
ATOM 805 N N . MET A 1 96 ? 20.001 3.580 4.083 1.00 67.50 96 MET A N 1
ATOM 806 C CA . MET A 1 96 ? 20.341 4.628 5.042 1.00 67.50 96 MET A CA 1
ATOM 807 C C . MET A 1 96 ? 21.286 4.040 6.097 1.00 67.50 96 MET A C 1
ATOM 809 O O . MET A 1 96 ? 20.986 3.004 6.697 1.00 67.50 96 MET A O 1
ATOM 813 N N . LYS A 1 97 ? 22.441 4.681 6.323 1.00 72.19 97 LYS A N 1
ATOM 814 C CA . LYS A 1 97 ? 23.361 4.291 7.403 1.00 72.19 97 LYS A CA 1
ATOM 815 C C . LYS A 1 97 ? 22.584 4.329 8.723 1.00 72.19 97 LYS A C 1
ATOM 817 O O . LYS A 1 97 ? 21.980 5.350 9.044 1.00 72.19 97 LYS A O 1
ATOM 822 N N . LYS A 1 98 ? 22.579 3.221 9.476 1.00 64.69 98 LYS A N 1
ATOM 823 C CA . LYS A 1 98 ? 21.912 3.148 10.786 1.00 64.69 98 LYS A CA 1
ATOM 824 C C . LYS A 1 98 ? 22.482 4.251 11.683 1.00 64.69 98 LYS A C 1
ATOM 826 O O . LYS A 1 98 ? 23.657 4.201 12.043 1.00 64.69 98 LYS A O 1
ATOM 831 N N . SER A 1 99 ? 21.667 5.238 12.046 1.00 63.81 99 SER A N 1
ATOM 832 C CA . SER A 1 99 ? 22.010 6.181 13.109 1.00 63.81 99 SER A CA 1
ATOM 833 C C . SER A 1 99 ? 22.232 5.383 14.396 1.00 63.81 99 SER A C 1
ATOM 835 O O . SER A 1 99 ? 21.384 4.567 14.769 1.00 63.81 99 SER A O 1
ATOM 837 N N . LYS A 1 100 ? 23.391 5.564 15.043 1.00 61.84 100 LYS A N 1
ATOM 838 C CA . LYS A 1 100 ? 23.723 4.879 16.302 1.00 61.84 100 LYS A CA 1
ATOM 839 C C . LYS A 1 100 ? 22.582 5.107 17.310 1.00 61.84 100 LYS A C 1
ATOM 841 O O . LYS A 1 100 ? 22.127 6.243 17.437 1.00 61.84 100 LYS A O 1
ATOM 846 N N . PRO A 1 101 ? 22.095 4.066 18.010 1.00 59.75 101 PRO A N 1
ATOM 847 C CA . PRO A 1 101 ? 21.022 4.236 18.980 1.00 59.75 101 PRO A CA 1
ATOM 848 C C . PRO A 1 101 ? 21.467 5.203 20.082 1.00 59.75 101 PRO A C 1
ATOM 850 O O . PRO A 1 101 ? 22.552 5.049 20.646 1.00 59.75 101 PRO A O 1
ATOM 853 N N . ASN A 1 102 ? 20.624 6.195 20.374 1.00 55.62 102 ASN A N 1
ATOM 854 C CA . ASN A 1 102 ? 20.876 7.187 21.411 1.00 55.62 102 ASN A CA 1
ATOM 855 C C . ASN A 1 102 ? 20.966 6.472 22.776 1.00 55.62 102 ASN A C 1
ATOM 857 O O . ASN A 1 102 ? 20.012 5.818 23.207 1.00 55.62 102 ASN A O 1
ATOM 861 N N . GLN A 1 103 ? 22.131 6.524 23.433 1.00 59.62 103 GLN A N 1
ATOM 862 C CA . GLN A 1 103 ? 22.452 5.697 24.609 1.00 59.62 103 GLN A CA 1
ATOM 863 C C . GLN A 1 103 ? 21.561 5.984 25.835 1.00 59.62 103 GLN A C 1
ATOM 86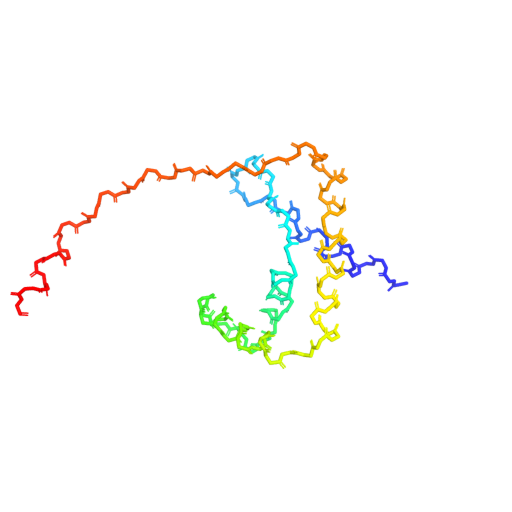5 O O . GLN A 1 103 ? 21.486 5.153 26.742 1.00 59.62 103 GLN A O 1
ATOM 870 N N . GLN A 1 104 ? 20.834 7.106 25.851 1.00 56.19 104 GLN A N 1
ATOM 871 C CA . GLN A 1 104 ? 19.957 7.503 26.958 1.00 56.19 104 GLN A CA 1
ATOM 872 C C . GLN A 1 104 ? 18.797 6.524 27.221 1.00 56.19 104 GLN A C 1
ATOM 874 O O . GLN A 1 104 ? 18.484 6.267 28.381 1.00 56.19 104 GLN A O 1
ATOM 879 N N . ASN A 1 105 ? 18.240 5.859 26.200 1.00 49.16 105 ASN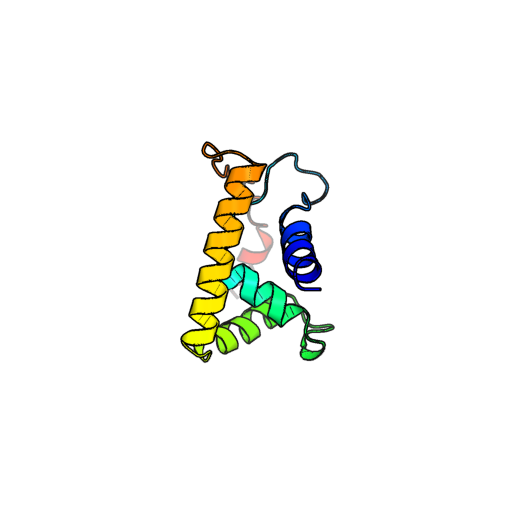 A N 1
ATOM 880 C CA . ASN A 1 105 ? 17.101 4.943 26.394 1.00 49.16 105 ASN A CA 1
ATOM 881 C C . ASN A 1 105 ? 17.466 3.572 27.000 1.00 49.16 105 ASN A C 1
ATOM 883 O O . ASN A 1 105 ? 16.569 2.810 27.356 1.00 49.16 105 ASN A O 1
ATOM 887 N N . LYS A 1 106 ? 18.757 3.231 27.154 1.00 49.56 106 LYS A N 1
ATOM 888 C CA . LYS A 1 106 ? 19.166 1.976 27.821 1.00 49.56 106 LYS A CA 1
ATOM 889 C C . LYS A 1 106 ? 19.190 2.077 29.351 1.00 49.56 106 LYS A C 1
ATOM 891 O O . LYS A 1 106 ? 19.073 1.045 30.006 1.00 49.56 106 LYS A O 1
ATOM 896 N N . ARG A 1 107 ? 19.325 3.280 29.928 1.00 50.81 107 ARG A N 1
ATOM 897 C CA . ARG A 1 107 ? 19.378 3.468 31.394 1.00 50.81 107 ARG A CA 1
ATOM 898 C C . ARG A 1 107 ? 18.008 3.344 32.069 1.00 50.81 107 ARG A C 1
ATOM 900 O O . ARG A 1 107 ? 17.945 2.835 33.180 1.00 50.81 107 ARG A O 1
ATOM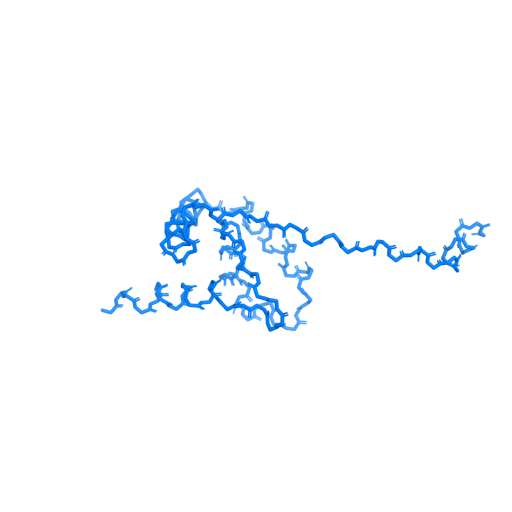 907 N N . ASN A 1 108 ? 16.922 3.696 31.381 1.00 53.66 108 ASN A N 1
ATOM 908 C CA . ASN A 1 108 ? 15.573 3.701 31.967 1.00 53.66 108 ASN A CA 1
ATOM 909 C C . ASN A 1 108 ? 14.884 2.324 31.998 1.00 53.66 108 ASN A C 1
ATOM 911 O O . ASN A 1 108 ? 13.762 2.225 32.471 1.00 53.66 108 ASN A O 1
ATOM 915 N N . LYS A 1 109 ? 15.530 1.260 31.498 1.00 49.75 109 LYS A N 1
ATOM 916 C CA . LYS A 1 109 ? 14.966 -0.104 31.453 1.00 49.75 109 LYS A CA 1
ATOM 917 C C . LYS A 1 109 ? 15.534 -1.045 32.530 1.00 49.75 109 LYS A C 1
ATOM 919 O O . LYS A 1 109 ? 15.318 -2.248 32.456 1.00 49.75 109 LYS A O 1
ATOM 924 N N . ARG A 1 110 ? 16.327 -0.513 33.468 1.00 50.34 110 ARG A N 1
ATOM 925 C CA . ARG A 1 110 ? 17.003 -1.255 34.553 1.00 50.34 110 ARG A CA 1
ATOM 926 C C . ARG A 1 110 ? 16.678 -0.712 35.957 1.00 50.34 110 ARG A C 1
ATOM 928 O O . ARG A 1 110 ? 17.438 -0.976 36.881 1.00 50.34 110 ARG A O 1
ATOM 935 N N . LYS A 1 111 ? 15.612 0.074 36.104 1.00 40.94 111 LYS A N 1
ATOM 936 C CA . LYS A 1 111 ? 15.081 0.493 37.406 1.00 40.94 111 LYS A CA 1
ATOM 937 C C . LYS A 1 111 ? 13.680 -0.058 37.569 1.00 40.94 111 LYS A C 1
ATOM 939 O O . LYS A 1 111 ? 12.976 -0.084 36.536 1.00 40.94 111 LYS A O 1
#